Protein AF-A0A5N9CG46-F1 (afdb_monomer_lite)

Radius of gyration: 14.59 Å; chains: 1; bounding box: 35×22×45 Å

pLDDT: mean 89.82, std 8.67, range [54.78, 97.25]

Structure (mmCIF, N/CA/C/O backbone):
data_AF-A0A5N9CG46-F1
#
_entry.id   AF-A0A5N9CG46-F1
#
loop_
_atom_site.group_PDB
_atom_site.id
_atom_site.type_symbol
_atom_site.label_atom_id
_atom_site.label_alt_id
_atom_site.label_comp_id
_atom_site.label_asym_id
_atom_site.label_entity_id
_atom_site.label_seq_id
_atom_site.pdbx_PDB_ins_code
_atom_site.Cartn_x
_atom_site.Cartn_y
_atom_site.Cartn_z
_atom_site.occupancy
_atom_site.B_iso_or_equiv
_atom_site.auth_seq_id
_atom_site.auth_comp_id
_atom_site.auth_asym_id
_atom_site.auth_atom_id
_atom_site.pdbx_PDB_model_num
ATOM 1 N N . MET A 1 1 ? -23.775 -10.205 1.878 1.00 62.00 1 MET A N 1
ATOM 2 C CA . MET A 1 1 ? -22.322 -9.965 2.039 1.00 62.00 1 MET A CA 1
ATOM 3 C C . MET A 1 1 ? -22.156 -8.886 3.101 1.00 62.00 1 MET A C 1
ATOM 5 O O . MET A 1 1 ? -22.978 -7.983 3.108 1.00 62.00 1 MET A O 1
ATOM 9 N N . ASN A 1 2 ? -21.207 -9.013 4.034 1.00 84.62 2 ASN A N 1
ATOM 10 C CA . ASN A 1 2 ? -21.024 -8.035 5.119 1.00 84.62 2 ASN A CA 1
ATOM 11 C C . ASN A 1 2 ? -20.568 -6.681 4.530 1.00 84.62 2 ASN A C 1
ATOM 13 O O . ASN A 1 2 ? -19.579 -6.647 3.800 1.00 84.62 2 ASN A O 1
ATOM 17 N N . GLU A 1 3 ? -21.282 -5.594 4.832 1.00 82.00 3 GLU A N 1
ATOM 18 C CA . GLU A 1 3 ? -21.003 -4.236 4.332 1.00 82.00 3 GLU A CA 1
ATOM 19 C C . GLU A 1 3 ? -19.582 -3.761 4.699 1.00 82.00 3 GLU A C 1
ATOM 21 O O . GLU A 1 3 ? -18.927 -3.052 3.939 1.00 82.00 3 GLU A O 1
ATOM 26 N N . GLU A 1 4 ? -19.053 -4.213 5.836 1.00 80.56 4 GLU A N 1
ATOM 27 C CA . GLU A 1 4 ? -17.693 -3.894 6.288 1.00 80.56 4 GLU A CA 1
ATOM 28 C C . GLU A 1 4 ? -16.627 -4.545 5.413 1.00 80.56 4 GLU A C 1
ATOM 30 O O . GLU A 1 4 ? -15.659 -3.897 5.012 1.00 80.56 4 GLU A O 1
ATOM 35 N N . LEU A 1 5 ? -16.836 -5.823 5.088 1.00 85.06 5 LEU A N 1
ATOM 36 C CA . LEU A 1 5 ? -15.959 -6.569 4.195 1.00 85.06 5 LEU A CA 1
ATOM 37 C C . LEU A 1 5 ? -15.999 -5.963 2.787 1.00 85.06 5 LEU A C 1
ATOM 39 O O . LEU A 1 5 ? -14.971 -5.897 2.123 1.00 85.06 5 LEU A O 1
ATOM 43 N N . GLN A 1 6 ? -17.164 -5.472 2.350 1.00 88.19 6 GLN A N 1
ATOM 44 C CA . GLN A 1 6 ? -17.288 -4.745 1.086 1.00 88.19 6 GLN A CA 1
ATOM 45 C C . GLN A 1 6 ? -16.475 -3.451 1.078 1.00 88.19 6 GLN A C 1
ATOM 47 O O . GLN A 1 6 ? -15.76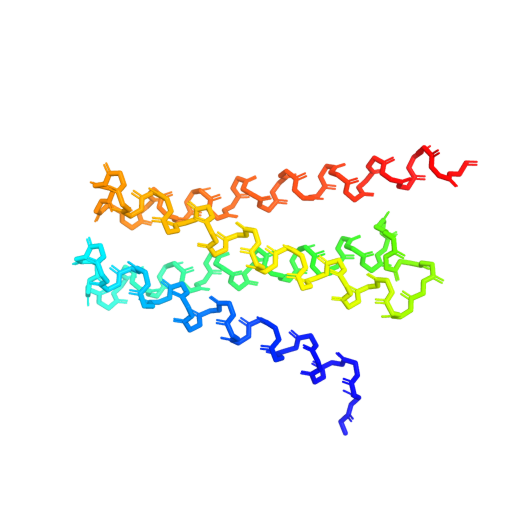2 -3.203 0.109 1.00 88.19 6 GLN A O 1
ATOM 52 N N . LYS A 1 7 ? -16.551 -2.635 2.135 1.00 88.44 7 LYS A N 1
ATOM 53 C CA . LYS A 1 7 ? -15.790 -1.376 2.218 1.00 88.44 7 LYS A CA 1
ATOM 54 C C . LYS A 1 7 ? -14.285 -1.622 2.296 1.00 88.44 7 LYS A C 1
ATOM 56 O O . LYS A 1 7 ? -13.528 -0.969 1.586 1.00 88.44 7 LYS A O 1
ATOM 61 N N . GLU A 1 8 ? -13.861 -2.617 3.071 1.00 90.50 8 GLU A N 1
ATOM 62 C CA . GLU A 1 8 ? -12.457 -3.029 3.128 1.00 90.50 8 GLU A CA 1
ATOM 63 C C . GLU A 1 8 ? -11.946 -3.477 1.753 1.00 90.50 8 GLU A C 1
ATOM 65 O O . GLU A 1 8 ? -10.906 -3.004 1.297 1.00 90.50 8 GLU A O 1
ATOM 70 N N . LEU A 1 9 ? -12.699 -4.339 1.063 1.00 91.94 9 LEU A N 1
ATOM 71 C CA . LEU A 1 9 ? -12.335 -4.815 -0.270 1.00 91.94 9 LEU A CA 1
ATOM 72 C C . LEU A 1 9 ? -12.355 -3.686 -1.309 1.00 91.94 9 LEU A C 1
ATOM 74 O O . LEU A 1 9 ? -11.549 -3.689 -2.234 1.00 91.94 9 LEU A O 1
ATOM 78 N N . THR A 1 10 ? -13.239 -2.700 -1.136 1.00 94.06 10 THR A N 1
ATOM 79 C CA . THR A 1 10 ? -13.285 -1.498 -1.978 1.00 94.06 10 THR A CA 1
ATOM 80 C C . THR A 1 10 ? -11.989 -0.702 -1.843 1.00 94.06 10 THR A C 1
ATOM 82 O O . THR A 1 10 ? -11.373 -0.382 -2.856 1.00 94.06 10 THR A O 1
ATOM 85 N N . TRP A 1 11 ? -11.520 -0.439 -0.618 1.00 94.12 11 TRP A N 1
ATOM 86 C CA . TRP A 1 11 ? -10.246 0.257 -0.405 1.00 94.12 11 TRP A CA 1
ATOM 87 C C . TRP A 1 11 ? -9.046 -0.548 -0.901 1.00 94.12 11 TRP A C 1
ATOM 89 O O . TRP A 1 11 ? -8.176 0.018 -1.563 1.00 94.12 11 TRP A O 1
ATOM 99 N N . ALA A 1 12 ? -9.030 -1.860 -0.650 1.00 94.56 12 ALA A N 1
ATOM 100 C CA . ALA A 1 12 ? -7.998 -2.759 -1.160 1.00 94.56 12 ALA A CA 1
ATOM 101 C C . ALA A 1 12 ? -7.928 -2.710 -2.692 1.00 94.56 12 ALA A C 1
ATOM 103 O O . ALA A 1 12 ? -6.853 -2.564 -3.267 1.00 94.56 12 ALA A O 1
ATOM 104 N N . GLY A 1 13 ? -9.088 -2.789 -3.351 1.00 95.25 13 GLY A N 1
ATOM 105 C CA . GLY A 1 13 ? -9.210 -2.750 -4.803 1.00 95.25 13 GLY A CA 1
ATOM 106 C C . GLY A 1 13 ? -8.778 -1.411 -5.394 1.00 95.25 13 GLY A C 1
ATOM 107 O O . GLY A 1 13 ? -8.001 -1.393 -6.344 1.00 95.25 13 GLY A O 1
ATOM 108 N N . ILE A 1 14 ? -9.218 -0.291 -4.810 1.00 95.00 14 ILE A N 1
ATOM 109 C CA . ILE A 1 14 ? -8.811 1.055 -5.246 1.00 95.00 14 ILE A CA 1
ATOM 110 C C . ILE A 1 14 ? -7.293 1.219 -5.128 1.00 95.00 14 ILE A C 1
ATOM 112 O O . ILE A 1 14 ? -6.651 1.666 -6.078 1.00 95.00 14 ILE A O 1
ATOM 116 N N . ALA A 1 15 ? -6.711 0.829 -3.991 1.00 95.94 15 ALA A N 1
ATOM 117 C CA . ALA A 1 15 ? -5.272 0.913 -3.776 1.00 95.94 15 ALA A CA 1
ATOM 118 C C . ALA A 1 15 ? -4.493 0.020 -4.748 1.00 95.94 15 ALA A C 1
ATOM 120 O O . ALA A 1 15 ? -3.488 0.460 -5.298 1.00 95.94 15 ALA A O 1
ATOM 121 N N . LEU A 1 16 ? -4.978 -1.198 -5.009 1.00 96.69 16 LEU A N 1
ATOM 122 C CA . LEU A 1 16 ? -4.355 -2.121 -5.954 1.00 96.69 16 LEU A CA 1
ATOM 123 C C . LEU A 1 16 ? -4.363 -1.569 -7.382 1.00 96.69 16 LEU A C 1
ATOM 125 O O . LEU A 1 16 ? -3.335 -1.588 -8.050 1.00 96.69 16 LEU A O 1
ATOM 129 N N . VAL A 1 17 ? -5.500 -1.045 -7.847 1.00 97.25 17 VAL A N 1
ATOM 130 C CA . VAL A 1 17 ? -5.608 -0.439 -9.183 1.00 97.25 17 VAL A CA 1
ATOM 131 C C . VAL A 1 17 ? -4.689 0.775 -9.302 1.00 97.25 17 VAL A C 1
ATOM 133 O O . VAL A 1 17 ? -3.969 0.900 -10.292 1.00 97.25 17 VAL A O 1
ATOM 136 N N . ALA A 1 18 ? -4.669 1.644 -8.287 1.00 96.56 18 ALA A N 1
ATOM 137 C CA . ALA A 1 18 ? -3.773 2.794 -8.263 1.00 96.56 18 ALA A CA 1
ATOM 138 C C . ALA A 1 18 ? -2.300 2.363 -8.275 1.00 96.56 18 ALA A C 1
ATOM 140 O O . ALA A 1 18 ? -1.501 2.930 -9.013 1.00 96.56 18 ALA A O 1
ATOM 141 N N . PHE A 1 19 ? -1.944 1.326 -7.516 1.00 94.56 19 PHE A N 1
ATOM 142 C CA . PHE A 1 19 ? -0.586 0.804 -7.497 1.00 94.56 19 PHE A CA 1
ATOM 143 C C . PHE A 1 19 ? -0.183 0.218 -8.855 1.00 94.56 19 PHE A C 1
ATOM 145 O O . PHE A 1 19 ? 0.879 0.552 -9.366 1.00 94.56 19 PHE A O 1
ATOM 152 N N . ILE A 1 20 ? -1.046 -0.573 -9.498 1.00 95.88 20 ILE A N 1
ATOM 153 C CA . ILE A 1 20 ? -0.781 -1.087 -10.850 1.00 95.88 20 ILE A CA 1
ATOM 154 C C . ILE A 1 20 ? -0.570 0.070 -11.836 1.00 95.88 20 ILE A C 1
ATOM 156 O O . ILE A 1 20 ? 0.365 0.028 -12.628 1.00 95.88 20 ILE A O 1
ATOM 160 N N . ALA A 1 21 ? -1.379 1.131 -11.762 1.00 96.50 21 ALA A N 1
ATOM 161 C CA . ALA A 1 21 ? -1.185 2.312 -12.602 1.00 96.50 21 ALA A CA 1
ATOM 162 C C . ALA A 1 21 ? 0.180 2.988 -12.361 1.00 96.50 21 ALA A C 1
ATOM 164 O O . ALA A 1 21 ? 0.833 3.394 -13.321 1.00 96.50 21 ALA A O 1
ATOM 165 N N . VAL A 1 22 ? 0.635 3.062 -11.105 1.00 95.69 22 VAL A N 1
ATOM 166 C CA . VAL A 1 22 ? 1.968 3.576 -10.744 1.00 95.69 22 VAL A CA 1
ATOM 167 C C . VAL A 1 22 ? 3.086 2.700 -11.318 1.00 95.69 22 VAL A C 1
ATOM 169 O O . VAL A 1 22 ? 4.043 3.239 -11.862 1.00 95.69 22 VAL A O 1
ATOM 172 N N . LEU A 1 23 ? 2.963 1.370 -11.249 1.00 94.81 23 LEU A N 1
ATOM 173 C CA . LEU A 1 23 ? 3.954 0.444 -11.816 1.00 94.81 23 LEU A CA 1
ATOM 174 C C . LEU A 1 23 ? 4.072 0.607 -13.333 1.00 94.81 23 LEU A C 1
ATOM 176 O O . LEU A 1 23 ? 5.174 0.747 -13.855 1.00 94.81 23 LEU A O 1
ATOM 180 N N . LEU A 1 24 ? 2.932 0.656 -14.026 1.00 95.31 24 LEU A N 1
ATOM 181 C CA . LEU A 1 24 ? 2.896 0.856 -15.474 1.00 95.31 24 LEU A CA 1
ATOM 182 C C . LEU A 1 24 ? 3.493 2.213 -15.866 1.00 95.31 24 LEU A C 1
ATOM 184 O O . LEU A 1 24 ? 4.210 2.305 -16.860 1.00 95.31 24 LEU A O 1
ATOM 188 N N . PHE A 1 25 ? 3.228 3.2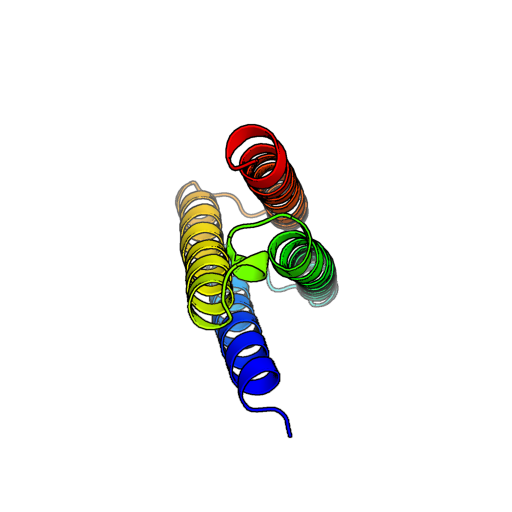59 -15.078 1.00 94.62 25 PHE A N 1
ATOM 189 C CA . PHE A 1 25 ? 3.848 4.571 -15.262 1.00 94.62 25 PHE A CA 1
ATOM 190 C C . PHE A 1 25 ? 5.372 4.527 -15.067 1.00 94.62 25 PHE A C 1
ATOM 192 O O . PHE A 1 25 ? 6.095 5.176 -15.815 1.00 94.62 25 PHE A O 1
ATOM 199 N N . ALA A 1 26 ? 5.857 3.729 -14.114 1.00 93.62 26 ALA A N 1
ATOM 200 C CA . ALA A 1 26 ? 7.278 3.497 -13.860 1.00 93.62 26 ALA A CA 1
ATOM 201 C C . ALA A 1 26 ? 7.957 2.557 -14.884 1.00 93.62 26 ALA A C 1
ATOM 203 O O . ALA A 1 26 ? 9.112 2.192 -14.700 1.00 93.62 26 ALA A O 1
ATOM 204 N N . GLY A 1 27 ? 7.255 2.132 -15.942 1.00 93.38 27 GLY A N 1
ATOM 205 C CA . GLY A 1 27 ? 7.799 1.257 -16.988 1.00 93.38 27 GLY A CA 1
ATOM 206 C C . GLY A 1 27 ? 7.742 -0.245 -16.680 1.00 93.38 27 GLY A C 1
ATOM 207 O O . GLY A 1 27 ? 8.088 -1.055 -17.540 1.00 93.38 27 GLY A O 1
ATOM 208 N N . ILE A 1 28 ? 7.238 -0.637 -15.507 1.00 93.81 28 ILE A N 1
ATOM 209 C CA . ILE A 1 28 ? 7.113 -2.038 -15.084 1.00 93.81 28 ILE A CA 1
ATOM 210 C C . ILE A 1 28 ? 5.881 -2.640 -15.758 1.00 93.81 28 ILE A C 1
ATOM 212 O O . ILE A 1 28 ? 4.741 -2.358 -15.381 1.00 93.81 28 ILE A O 1
ATOM 216 N N . SER A 1 29 ? 6.110 -3.464 -16.779 1.00 92.38 29 SER A N 1
ATOM 217 C CA . SER A 1 29 ? 5.042 -4.016 -17.626 1.00 92.38 29 SER A CA 1
ATOM 218 C C . SER A 1 29 ? 5.122 -5.527 -17.830 1.00 92.38 29 SER A C 1
ATOM 220 O O . SER A 1 29 ? 4.184 -6.122 -18.369 1.00 92.38 29 SER A O 1
ATOM 222 N N . GLU A 1 30 ? 6.197 -6.174 -17.373 1.00 95.25 30 GLU A N 1
ATOM 223 C CA . GLU A 1 30 ? 6.324 -7.619 -17.496 1.00 95.25 30 GLU A CA 1
ATOM 224 C C . GLU A 1 30 ? 5.346 -8.338 -16.560 1.00 95.25 30 GLU A C 1
ATOM 226 O O . GLU A 1 30 ? 5.165 -7.987 -15.391 1.00 95.25 30 GLU A O 1
ATOM 231 N N . ILE A 1 31 ? 4.699 -9.386 -17.078 1.00 93.38 31 ILE A N 1
ATOM 232 C CA . ILE A 1 31 ? 3.619 -10.078 -16.363 1.00 93.38 31 ILE A CA 1
ATOM 233 C C . ILE A 1 31 ? 4.110 -10.640 -15.024 1.00 93.38 31 ILE A C 1
ATOM 235 O O . ILE A 1 31 ? 3.402 -10.527 -14.023 1.00 93.38 31 ILE A O 1
ATOM 239 N N . TYR A 1 32 ? 5.307 -11.235 -14.979 1.00 95.06 32 TYR A N 1
ATOM 240 C CA . TYR A 1 32 ? 5.820 -11.819 -13.737 1.00 95.06 32 TYR A CA 1
ATOM 241 C C . TYR A 1 32 ? 6.127 -10.747 -12.679 1.00 95.06 32 TYR A C 1
ATOM 243 O O . TYR A 1 32 ? 5.907 -10.990 -11.494 1.00 95.06 32 TYR A O 1
ATOM 251 N N . GLU A 1 33 ? 6.564 -9.554 -13.090 1.00 94.31 33 GLU A N 1
ATOM 252 C CA . GLU A 1 33 ? 6.872 -8.428 -12.201 1.00 94.31 33 GLU A CA 1
ATOM 253 C C . GLU A 1 33 ? 5.599 -7.893 -11.553 1.00 94.31 33 GLU A C 1
ATOM 255 O O . GLU A 1 33 ? 5.509 -7.778 -10.329 1.00 94.31 33 GLU A O 1
ATOM 260 N N . ILE A 1 34 ? 4.570 -7.669 -12.374 1.00 93.81 34 ILE A N 1
ATOM 261 C CA . ILE A 1 34 ? 3.249 -7.245 -11.912 1.00 93.81 34 ILE A CA 1
ATOM 262 C C . ILE A 1 34 ? 2.673 -8.282 -10.939 1.00 93.81 34 ILE A C 1
ATOM 264 O O . ILE A 1 34 ? 2.183 -7.918 -9.871 1.00 93.81 34 ILE A O 1
ATOM 268 N N . VAL A 1 35 ? 2.764 -9.579 -11.259 1.00 95.25 35 VAL A N 1
ATOM 269 C CA . VAL A 1 35 ? 2.267 -10.655 -10.384 1.00 95.25 35 VAL A CA 1
ATOM 270 C C . VAL A 1 35 ? 2.970 -10.646 -9.027 1.00 95.25 35 VAL A C 1
ATOM 272 O O . VAL A 1 35 ? 2.291 -10.731 -8.002 1.00 95.25 35 VAL A O 1
ATOM 275 N N . ILE A 1 36 ? 4.299 -10.510 -8.993 1.00 93.88 36 ILE A N 1
ATOM 276 C CA . ILE A 1 36 ? 5.056 -10.457 -7.734 1.00 93.88 36 ILE A CA 1
ATOM 277 C C . ILE A 1 36 ? 4.577 -9.286 -6.876 1.00 93.88 36 ILE A C 1
ATOM 279 O O . ILE A 1 36 ? 4.279 -9.470 -5.695 1.00 93.88 36 ILE A O 1
ATOM 283 N N . VAL A 1 37 ? 4.425 -8.102 -7.470 1.00 93.25 37 VAL A N 1
ATOM 284 C CA . VAL A 1 37 ? 3.994 -6.912 -6.733 1.00 93.25 37 VAL A CA 1
ATOM 285 C C . VAL A 1 37 ? 2.549 -7.039 -6.232 1.00 93.25 37 VAL A C 1
ATOM 287 O O . VAL A 1 37 ? 2.268 -6.679 -5.086 1.00 93.25 37 VAL A O 1
ATOM 290 N N . ILE A 1 38 ? 1.638 -7.617 -7.024 1.00 94.06 38 ILE A N 1
ATOM 291 C CA . ILE A 1 38 ? 0.256 -7.900 -6.599 1.00 94.06 38 ILE A CA 1
ATOM 292 C C . ILE A 1 38 ? 0.239 -8.855 -5.401 1.00 94.06 38 ILE A C 1
ATOM 294 O O . ILE A 1 38 ? -0.514 -8.636 -4.446 1.00 94.06 38 ILE A O 1
ATOM 298 N N . VAL A 1 39 ? 1.061 -9.909 -5.424 1.00 95.19 39 VAL A N 1
ATOM 299 C CA . VAL A 1 39 ? 1.167 -10.861 -4.309 1.00 95.19 39 VAL A CA 1
ATOM 300 C C . VAL A 1 39 ? 1.708 -10.161 -3.064 1.00 95.19 39 VAL A C 1
ATOM 302 O O . VAL A 1 39 ? 1.108 -10.288 -1.994 1.00 95.19 39 VAL A O 1
ATOM 305 N N . SER A 1 40 ? 2.774 -9.366 -3.193 1.00 94.25 40 SER A N 1
ATOM 306 C CA . SER A 1 40 ? 3.326 -8.575 -2.088 1.00 94.25 40 SER A CA 1
ATOM 307 C C . SER A 1 40 ? 2.292 -7.618 -1.494 1.00 94.25 40 SER A C 1
ATOM 309 O O . SER A 1 40 ? 2.118 -7.590 -0.276 1.00 94.25 40 SER A O 1
ATOM 311 N N . PHE A 1 41 ? 1.550 -6.888 -2.331 1.00 95.81 41 PHE A N 1
ATOM 312 C CA . PHE A 1 41 ? 0.463 -6.018 -1.885 1.00 95.81 41 PHE A CA 1
ATOM 313 C C . PHE A 1 41 ? -0.629 -6.800 -1.149 1.00 95.81 41 PHE A C 1
ATOM 315 O O . PHE A 1 41 ? -1.047 -6.400 -0.065 1.00 95.81 41 PHE A O 1
ATOM 322 N N . SER A 1 42 ? -1.071 -7.928 -1.708 1.00 95.31 42 SER A N 1
ATOM 323 C CA . SER A 1 42 ? -2.163 -8.730 -1.144 1.00 95.31 42 SER A CA 1
ATOM 324 C C . SER A 1 42 ? -1.800 -9.276 0.237 1.00 95.31 42 SER A C 1
ATOM 326 O O . SER A 1 42 ? -2.591 -9.173 1.175 1.00 95.31 42 SER A O 1
ATOM 328 N N . VAL A 1 43 ? -0.581 -9.802 0.390 1.00 95.88 43 VAL A N 1
ATOM 329 C CA . VAL A 1 43 ? -0.066 -10.263 1.686 1.00 95.88 43 VAL A CA 1
ATOM 330 C C . VAL A 1 43 ? 0.028 -9.097 2.669 1.00 95.88 43 VAL A C 1
ATOM 332 O O . VAL A 1 43 ? -0.471 -9.207 3.790 1.00 95.88 43 VAL A O 1
ATOM 335 N N . SER A 1 44 ? 0.599 -7.963 2.248 1.00 94.19 44 SER A N 1
ATOM 336 C CA . SER A 1 44 ? 0.695 -6.765 3.087 1.00 94.19 44 SER A CA 1
ATOM 337 C C . SER A 1 44 ? -0.675 -6.274 3.553 1.00 94.19 44 SER A C 1
ATOM 339 O O . SER A 1 44 ? -0.845 -5.963 4.731 1.00 94.19 44 SER A O 1
ATOM 341 N N . TRP A 1 45 ? -1.673 -6.261 2.667 1.00 95.00 45 TRP A N 1
ATOM 342 C CA . TRP A 1 45 ? -3.036 -5.855 2.995 1.00 95.00 45 TRP A CA 1
ATOM 343 C C . TRP A 1 45 ? -3.664 -6.760 4.055 1.00 95.00 45 TRP A C 1
ATOM 345 O O . TRP A 1 45 ? -4.207 -6.269 5.042 1.00 95.00 45 TRP A O 1
ATOM 355 N N . LEU A 1 46 ? -3.563 -8.083 3.886 1.00 94.12 46 LEU A N 1
ATOM 356 C CA . LEU A 1 46 ? -4.114 -9.048 4.842 1.00 94.12 46 LEU A CA 1
ATOM 357 C C . LEU A 1 46 ? -3.490 -8.886 6.231 1.00 94.12 46 LEU A C 1
ATOM 359 O O . LEU A 1 46 ? -4.201 -8.877 7.238 1.00 94.12 46 LEU A O 1
ATOM 363 N N . VAL A 1 47 ? -2.169 -8.717 6.280 1.00 93.25 47 VAL A N 1
ATOM 364 C CA . VAL A 1 47 ? -1.419 -8.547 7.527 1.00 93.25 47 VAL A CA 1
ATOM 365 C C . VAL A 1 47 ? -1.794 -7.237 8.226 1.00 93.25 47 VAL A C 1
ATOM 367 O O . VAL A 1 47 ? -2.069 -7.241 9.428 1.00 93.25 47 VAL A O 1
ATOM 370 N N . VAL A 1 48 ? -1.879 -6.127 7.487 1.00 92.12 48 VAL A N 1
ATOM 371 C CA . VAL A 1 48 ? -2.307 -4.835 8.044 1.00 92.12 48 VAL A CA 1
ATOM 372 C C . VAL A 1 48 ? -3.760 -4.882 8.499 1.00 92.12 48 VAL A C 1
ATOM 374 O O . VAL A 1 48 ? -4.050 -4.454 9.612 1.00 92.12 48 VAL A O 1
ATOM 377 N N . SER A 1 49 ? -4.663 -5.455 7.702 1.00 90.50 49 SER A N 1
ATOM 378 C CA . SER A 1 49 ? -6.076 -5.607 8.063 1.00 90.50 49 SER A CA 1
ATOM 379 C C . SER A 1 49 ? -6.249 -6.373 9.369 1.00 90.50 49 SER A C 1
ATOM 381 O O . SER A 1 49 ? -6.930 -5.904 10.285 1.00 90.50 49 SER A O 1
ATOM 383 N N . TYR A 1 50 ? -5.570 -7.513 9.503 1.00 89.25 50 TYR A N 1
ATOM 384 C CA . TYR A 1 50 ? -5.566 -8.278 10.744 1.00 89.25 50 TYR A CA 1
ATOM 385 C C . TYR A 1 50 ? -5.014 -7.458 11.919 1.00 89.25 50 TYR A C 1
ATOM 387 O O . TYR A 1 50 ? -5.602 -7.430 13.002 1.00 89.25 50 TYR A O 1
ATOM 395 N N . SER A 1 51 ? -3.905 -6.751 11.699 1.00 87.25 51 SER A N 1
ATOM 396 C CA . SER A 1 51 ? -3.261 -5.955 12.739 1.00 87.25 51 SER A CA 1
ATOM 397 C C . SER A 1 51 ? -4.127 -4.799 13.230 1.00 87.25 51 SER A C 1
ATOM 399 O O . SER A 1 51 ? -4.288 -4.611 14.434 1.00 87.25 51 SER A O 1
ATOM 401 N N . VAL A 1 52 ? -4.743 -4.049 12.319 1.00 86.75 52 VAL A N 1
ATOM 402 C CA . VAL A 1 52 ? -5.622 -2.929 12.667 1.00 86.75 52 VAL A CA 1
ATOM 403 C C . VAL A 1 52 ? -6.853 -3.426 13.428 1.00 86.75 52 VAL A C 1
ATOM 405 O O . VAL A 1 52 ? -7.223 -2.821 14.431 1.00 86.75 52 VAL A O 1
ATOM 408 N N . LYS A 1 53 ? -7.440 -4.559 13.019 1.00 85.44 53 LYS A N 1
ATOM 409 C CA . LYS A 1 53 ? -8.594 -5.169 13.704 1.00 85.44 53 LYS A CA 1
ATOM 410 C C . LYS A 1 53 ? -8.288 -5.599 15.140 1.00 85.44 53 LYS A C 1
ATOM 412 O O . LYS A 1 53 ? -9.166 -5.512 15.991 1.00 85.44 53 LYS A O 1
ATOM 417 N N . ASN A 1 54 ? -7.076 -6.083 15.413 1.00 83.19 54 ASN A N 1
ATOM 418 C CA . ASN A 1 54 ? -6.746 -6.714 16.698 1.00 83.19 54 ASN A CA 1
ATOM 419 C C . ASN A 1 54 ? -5.854 -5.866 17.626 1.00 83.19 54 ASN A C 1
ATOM 421 O O . ASN A 1 54 ? -5.758 -6.131 18.833 1.00 83.19 54 ASN A O 1
ATOM 425 N N . PHE A 1 55 ? -5.150 -4.884 17.068 1.00 79.44 55 PHE A N 1
ATOM 426 C CA . PHE A 1 55 ? -4.186 -4.056 17.792 1.00 79.44 55 PHE A CA 1
ATOM 427 C C . PHE A 1 55 ? -4.326 -2.551 17.509 1.00 79.44 55 PHE A C 1
ATOM 429 O O . PHE A 1 55 ? -3.940 -1.755 18.355 1.00 79.44 55 PHE A O 1
ATOM 436 N N . GLY A 1 56 ? -4.863 -2.143 16.358 1.00 72.00 56 GLY A N 1
ATOM 437 C CA . GLY A 1 56 ? -5.030 -0.728 16.012 1.00 72.00 56 GLY A CA 1
ATOM 438 C C . GLY A 1 56 ? -6.276 -0.076 16.615 1.00 72.00 56 GLY A C 1
ATOM 439 O O . GLY A 1 56 ? -7.009 -0.673 17.400 1.00 72.00 56 GLY A O 1
ATOM 440 N N . THR A 1 57 ? -6.563 1.154 16.181 1.00 67.56 57 THR A N 1
ATOM 441 C CA . THR A 1 57 ? -7.798 1.859 16.575 1.00 67.56 57 THR A CA 1
ATOM 442 C C . THR A 1 57 ? -9.058 1.157 16.071 1.00 67.56 57 THR A C 1
ATOM 444 O O . THR A 1 57 ? -10.120 1.281 16.674 1.00 67.56 57 THR A O 1
ATOM 447 N N . GLY A 1 58 ? -8.929 0.325 15.034 1.00 60.81 58 GLY A N 1
ATOM 448 C CA . GLY A 1 58 ? -10.005 -0.530 14.544 1.00 60.81 58 GLY A CA 1
ATOM 449 C C . GLY A 1 58 ? -10.535 -1.578 15.529 1.00 60.81 58 GLY A C 1
ATOM 450 O O . GLY A 1 58 ? -11.620 -2.105 15.295 1.00 60.81 58 GLY A O 1
ATOM 451 N N . SER A 1 59 ? -9.839 -1.860 16.638 1.00 62.16 59 SER A N 1
ATOM 452 C CA . SER A 1 59 ? -10.403 -2.688 17.715 1.00 62.16 59 SER A CA 1
ATOM 453 C C . SER A 1 59 ? -11.416 -1.935 18.587 1.00 62.16 59 SER A C 1
ATOM 455 O O . SER A 1 59 ? -12.144 -2.566 19.349 1.00 62.16 59 SER A O 1
ATOM 457 N N . LEU A 1 60 ? -11.440 -0.598 18.518 1.00 68.38 60 LEU A N 1
ATOM 458 C CA . LEU A 1 60 ? -12.313 0.259 19.328 1.00 68.38 60 LEU A CA 1
ATOM 459 C C . LEU A 1 60 ? -13.670 0.473 18.658 1.00 68.38 60 LEU A C 1
ATOM 461 O O . LEU A 1 60 ? -14.705 0.431 19.322 1.00 68.38 60 LEU A O 1
ATOM 465 N N . SER A 1 61 ? -13.680 0.682 17.339 1.00 77.75 61 SER A N 1
ATOM 466 C CA . SER A 1 61 ? -14.910 0.822 16.568 1.00 77.75 61 SER A CA 1
ATOM 467 C C . SER A 1 61 ? -14.726 0.438 15.098 1.00 77.75 61 SER A C 1
ATOM 469 O O . SER A 1 61 ? -13.635 0.482 14.526 1.00 77.75 61 SER A O 1
ATOM 471 N N . LYS A 1 62 ? -15.845 0.093 14.456 1.00 78.56 62 LYS A N 1
ATOM 472 C CA . LYS A 1 62 ? -15.900 -0.247 13.027 1.00 78.56 62 LYS A CA 1
ATOM 473 C C . LYS A 1 62 ? -15.593 0.950 12.128 1.00 78.56 62 LYS A C 1
ATOM 475 O O . LYS A 1 62 ? -15.043 0.776 11.045 1.00 78.56 62 LYS A O 1
ATOM 480 N N . GLU A 1 63 ? -15.960 2.152 12.561 1.00 84.69 63 GLU A N 1
ATOM 481 C CA . GLU A 1 63 ? -15.693 3.380 11.815 1.00 84.69 63 GLU A CA 1
ATOM 482 C C . GLU A 1 63 ? -14.195 3.704 11.822 1.00 84.69 63 GLU A C 1
ATOM 484 O O . GLU A 1 63 ? -13.626 4.024 10.778 1.00 84.69 63 GLU A O 1
ATOM 489 N N . ASP A 1 64 ? -13.540 3.529 12.971 1.00 84.19 64 ASP A N 1
ATOM 490 C CA . ASP A 1 64 ? -12.102 3.762 13.113 1.00 84.19 64 ASP A CA 1
ATOM 491 C C . ASP A 1 64 ? -11.283 2.736 12.327 1.00 84.19 64 ASP A C 1
ATOM 493 O O . ASP A 1 64 ? -10.304 3.101 11.678 1.00 84.19 64 ASP A O 1
ATOM 497 N N . LEU A 1 65 ? -11.736 1.476 12.274 1.00 84.56 65 LEU A N 1
ATOM 498 C CA . LEU A 1 65 ? -11.145 0.446 11.413 1.00 84.56 65 LEU A CA 1
ATOM 499 C C . LEU A 1 65 ? -11.132 0.886 9.943 1.00 84.56 65 LEU A C 1
ATOM 501 O O . LEU A 1 65 ? -10.104 0.795 9.274 1.00 84.56 65 LEU A O 1
ATOM 505 N N . GLN A 1 66 ? -12.268 1.369 9.437 1.00 88.19 66 GLN A N 1
ATOM 506 C CA . GLN A 1 66 ? -12.384 1.793 8.041 1.00 88.19 66 GLN A CA 1
ATOM 507 C C . GLN A 1 66 ? -11.514 3.018 7.750 1.00 88.19 66 GLN A C 1
ATOM 509 O O . GLN A 1 66 ? -10.819 3.040 6.737 1.00 88.19 66 GLN A O 1
ATOM 514 N N . LYS A 1 67 ? -11.494 4.005 8.654 1.00 89.50 67 LYS A N 1
ATOM 515 C CA . LYS A 1 67 ? -10.631 5.189 8.529 1.00 89.50 67 LYS A CA 1
ATOM 516 C C . LYS A 1 67 ? -9.150 4.819 8.539 1.00 89.50 67 LYS A C 1
ATOM 518 O O . LYS A 1 67 ? -8.382 5.365 7.751 1.00 89.50 67 LYS A O 1
ATOM 523 N N . GLU A 1 68 ? -8.740 3.889 9.398 1.00 90.31 68 GLU A N 1
ATOM 524 C CA . GLU A 1 68 ? -7.342 3.470 9.499 1.00 90.31 68 GLU A CA 1
ATOM 525 C C . GLU A 1 68 ? -6.890 2.693 8.251 1.00 90.31 68 GLU A C 1
ATOM 527 O O . GLU A 1 68 ? -5.801 2.952 7.736 1.00 90.31 68 GLU A O 1
ATOM 532 N N . LEU A 1 69 ? -7.737 1.812 7.706 1.00 91.19 69 LEU A N 1
ATOM 533 C CA . LEU A 1 69 ? -7.458 1.103 6.450 1.00 91.19 69 LEU A CA 1
ATOM 534 C C . LEU A 1 69 ? -7.462 2.032 5.233 1.00 91.19 69 LEU A C 1
ATOM 536 O O . LEU A 1 69 ? -6.618 1.895 4.348 1.00 91.19 69 LEU A O 1
ATOM 540 N N . GLN A 1 70 ? -8.365 3.011 5.205 1.00 93.62 70 GLN A N 1
ATOM 541 C CA . GLN A 1 70 ? -8.365 4.061 4.193 1.00 93.62 70 GLN A CA 1
ATOM 542 C C . GLN A 1 70 ? -7.078 4.897 4.262 1.00 93.62 70 GLN A C 1
ATOM 544 O O . GLN A 1 70 ? -6.457 5.156 3.233 1.00 93.62 70 GLN A O 1
ATOM 549 N N . ALA A 1 71 ? -6.652 5.304 5.462 1.00 93.44 71 ALA A N 1
ATOM 550 C CA . ALA A 1 71 ? -5.416 6.058 5.649 1.00 93.44 71 ALA A CA 1
ATOM 551 C C . ALA A 1 71 ? -4.193 5.251 5.195 1.00 93.44 71 ALA A C 1
ATOM 553 O O . ALA A 1 71 ? -3.342 5.782 4.484 1.00 93.44 71 ALA A O 1
ATOM 554 N N . PHE A 1 72 ? -4.140 3.963 5.546 1.00 92.88 72 PHE A N 1
ATOM 555 C CA . PHE A 1 72 ? -3.111 3.047 5.061 1.00 92.88 72 PHE A CA 1
ATOM 556 C C . PHE A 1 72 ? -3.067 3.012 3.529 1.00 92.88 72 PHE A C 1
ATOM 558 O O . PHE A 1 72 ? -2.010 3.241 2.947 1.00 92.88 72 PHE A O 1
ATOM 565 N N . ALA A 1 73 ? -4.216 2.790 2.881 1.00 94.19 73 ALA A N 1
ATOM 566 C CA . ALA A 1 73 ? -4.336 2.732 1.427 1.00 94.19 73 ALA A CA 1
ATOM 567 C C . ALA A 1 73 ? -3.830 4.015 0.748 1.00 94.19 73 ALA A C 1
ATOM 569 O O . ALA A 1 73 ? -3.003 3.953 -0.161 1.00 94.19 73 ALA A O 1
ATOM 570 N N . ILE A 1 74 ? -4.298 5.178 1.209 1.00 95.12 74 ILE A N 1
ATOM 571 C CA . ILE A 1 74 ? -3.943 6.478 0.626 1.00 95.12 74 ILE A CA 1
ATOM 572 C C . ILE A 1 74 ? -2.446 6.754 0.787 1.00 95.12 74 ILE A C 1
ATOM 574 O O . ILE A 1 74 ? -1.781 7.113 -0.183 1.00 95.12 74 ILE A O 1
ATOM 578 N N . ILE A 1 75 ? -1.900 6.571 1.992 1.00 95.69 75 ILE A N 1
ATOM 579 C CA . ILE A 1 75 ? -0.491 6.885 2.260 1.00 95.69 75 ILE A CA 1
ATOM 580 C C . ILE A 1 75 ? 0.427 5.912 1.517 1.00 95.69 75 ILE A C 1
ATOM 582 O O . ILE A 1 75 ? 1.435 6.351 0.966 1.00 95.69 75 ILE A O 1
ATOM 586 N N . LEU A 1 76 ? 0.065 4.627 1.437 1.00 94.62 76 LEU A N 1
ATOM 587 C CA . LEU A 1 76 ? 0.813 3.643 0.657 1.00 94.62 76 LEU A CA 1
ATOM 588 C C . LEU A 1 76 ? 0.889 4.054 -0.820 1.00 94.62 76 LEU A C 1
ATOM 590 O O . LEU A 1 76 ? 1.981 4.113 -1.378 1.00 94.62 76 LEU A O 1
ATOM 594 N N . VAL A 1 77 ? -0.243 4.392 -1.446 1.00 95.50 77 VAL A N 1
ATOM 595 C CA . VAL A 1 77 ? -0.269 4.810 -2.859 1.00 95.50 77 VAL A CA 1
ATOM 596 C C . VAL A 1 77 ? 0.555 6.078 -3.082 1.00 95.50 77 VAL A C 1
ATOM 598 O O . VAL A 1 77 ? 1.306 6.150 -4.054 1.00 95.50 77 VAL A O 1
ATOM 601 N N . ILE A 1 78 ? 0.463 7.062 -2.181 1.00 96.75 78 ILE A N 1
ATOM 602 C CA . ILE A 1 78 ? 1.270 8.290 -2.259 1.00 96.75 78 ILE A CA 1
ATOM 603 C C . ILE A 1 78 ? 2.760 7.958 -2.170 1.00 96.75 78 ILE A C 1
ATOM 605 O O . ILE A 1 78 ? 3.543 8.428 -2.992 1.00 96.75 78 ILE A O 1
ATOM 609 N N . PHE A 1 79 ? 3.155 7.130 -1.204 1.00 95.56 79 PHE A N 1
ATOM 610 C CA 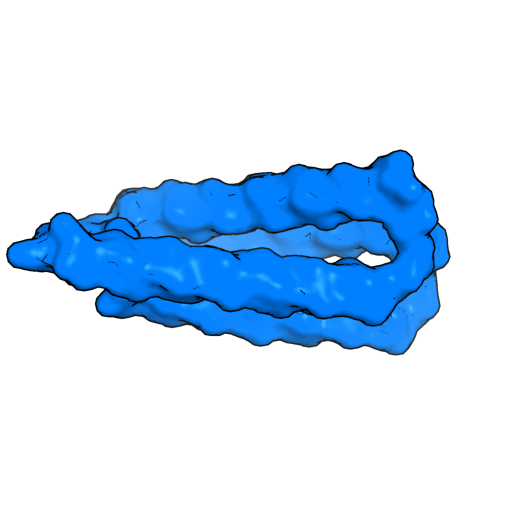. PHE A 1 79 ? 4.545 6.730 -1.014 1.00 95.56 79 PHE A CA 1
ATOM 611 C C . PHE A 1 79 ? 5.111 6.030 -2.257 1.00 95.56 79 PHE A C 1
ATOM 613 O O . PHE A 1 79 ? 6.177 6.404 -2.740 1.00 95.56 79 PHE A O 1
ATOM 620 N N . LEU A 1 80 ? 4.369 5.079 -2.828 1.00 95.38 80 LEU A N 1
ATOM 621 C CA . LEU A 1 80 ? 4.778 4.370 -4.043 1.00 95.38 80 LEU A CA 1
ATOM 622 C C . LEU A 1 80 ? 4.831 5.312 -5.255 1.00 95.38 80 LEU A C 1
ATOM 624 O O . LEU A 1 80 ? 5.764 5.242 -6.048 1.00 95.38 80 LEU A O 1
ATOM 628 N N . SER A 1 81 ? 3.888 6.250 -5.368 1.00 95.81 81 SER A N 1
ATOM 629 C CA . SER A 1 81 ? 3.911 7.270 -6.426 1.00 95.81 81 SER A CA 1
ATOM 630 C C . SER A 1 81 ? 5.159 8.151 -6.340 1.00 95.81 81 SER A C 1
ATOM 632 O O . SER A 1 81 ? 5.747 8.480 -7.365 1.00 95.81 81 SER A O 1
ATOM 634 N N . ILE A 1 82 ? 5.601 8.507 -5.129 1.00 97.12 82 ILE A N 1
ATOM 635 C CA . ILE A 1 82 ? 6.843 9.267 -4.928 1.00 97.12 82 ILE A CA 1
ATOM 636 C C . ILE A 1 82 ? 8.056 8.464 -5.407 1.00 97.12 82 ILE A C 1
ATOM 638 O O . ILE A 1 82 ? 8.928 9.039 -6.053 1.00 97.12 82 ILE A O 1
ATOM 642 N N . LEU A 1 83 ? 8.110 7.153 -5.142 1.00 95.94 83 LEU A N 1
ATOM 643 C CA . LEU A 1 83 ? 9.191 6.297 -5.650 1.00 95.94 83 LEU A CA 1
ATOM 644 C C . LEU A 1 83 ? 9.225 6.285 -7.183 1.00 95.94 83 LEU A C 1
ATOM 646 O O . LEU A 1 83 ? 10.287 6.480 -7.767 1.00 95.94 83 LEU A O 1
ATOM 650 N N . ALA A 1 84 ? 8.068 6.139 -7.831 1.00 95.56 84 ALA A N 1
ATOM 651 C CA . ALA A 1 84 ? 7.979 6.200 -9.289 1.00 95.56 84 ALA A CA 1
ATOM 652 C C . ALA A 1 84 ? 8.437 7.563 -9.839 1.00 95.56 84 ALA A C 1
ATOM 654 O O . ALA A 1 84 ? 9.234 7.622 -10.769 1.00 95.56 84 ALA A O 1
ATOM 655 N N . LEU A 1 85 ? 8.002 8.671 -9.228 1.00 96.00 85 LEU A N 1
ATOM 656 C CA . LEU A 1 85 ? 8.427 10.024 -9.617 1.00 96.00 85 LEU A CA 1
ATOM 657 C C . LEU A 1 85 ? 9.922 10.282 -9.382 1.00 96.00 85 LEU A C 1
ATOM 659 O O . LEU A 1 85 ? 10.511 11.117 -10.063 1.00 96.00 85 LEU A O 1
ATOM 663 N N . ALA A 1 86 ? 10.537 9.572 -8.436 1.00 96.25 86 ALA A N 1
ATOM 664 C CA . ALA A 1 86 ? 11.976 9.607 -8.201 1.00 96.25 86 ALA A CA 1
ATOM 665 C C . ALA A 1 86 ? 12.781 8.787 -9.230 1.00 96.25 86 ALA A C 1
ATOM 667 O O . ALA A 1 86 ? 14.008 8.764 -9.145 1.00 96.25 86 ALA A O 1
ATOM 668 N N . GLY A 1 87 ? 12.116 8.133 -10.190 1.00 93.69 87 GLY A N 1
ATOM 669 C CA . GLY A 1 87 ? 12.753 7.325 -11.232 1.00 93.69 87 GLY A CA 1
ATOM 670 C C . GLY A 1 87 ? 13.054 5.888 -10.807 1.00 93.69 87 GLY A C 1
ATOM 671 O O . GLY A 1 87 ? 13.967 5.273 -11.348 1.00 93.69 87 GLY A O 1
ATOM 672 N N . VAL A 1 88 ? 12.341 5.348 -9.812 1.00 95.62 88 VAL A N 1
ATOM 673 C CA . VAL A 1 88 ? 12.427 3.916 -9.494 1.00 95.62 88 VAL A CA 1
ATOM 674 C C . VAL A 1 88 ? 11.676 3.128 -10.563 1.00 95.62 88 VAL A C 1
ATOM 676 O O . VAL A 1 88 ? 10.464 3.268 -10.686 1.00 95.62 88 VAL A O 1
ATOM 679 N N . GLU A 1 89 ? 12.396 2.268 -11.280 1.00 93.06 89 GLU A N 1
ATOM 680 C CA . GLU A 1 89 ? 11.866 1.437 -12.376 1.00 93.06 89 GLU A CA 1
ATOM 681 C C . GLU A 1 89 ? 11.946 -0.074 -12.061 1.00 93.06 89 GLU A C 1
ATOM 683 O O . GLU A 1 89 ? 11.556 -0.911 -12.866 1.00 93.06 89 GLU A O 1
ATOM 688 N N . ASP A 1 90 ? 12.439 -0.448 -10.874 1.00 93.44 90 ASP A N 1
ATOM 689 C CA . ASP A 1 90 ? 12.621 -1.843 -10.455 1.00 93.44 90 ASP A CA 1
ATOM 690 C C . ASP A 1 90 ? 11.445 -2.355 -9.603 1.00 93.44 90 ASP A C 1
ATOM 692 O O . ASP A 1 90 ? 11.153 -1.832 -8.521 1.00 93.44 90 ASP A O 1
ATOM 696 N N . TYR A 1 91 ? 10.792 -3.431 -10.055 1.00 93.62 91 TYR A N 1
ATOM 697 C CA . TYR A 1 91 ? 9.644 -4.032 -9.366 1.00 93.62 91 TYR A CA 1
ATOM 698 C C . TYR A 1 91 ? 9.992 -4.562 -7.970 1.00 93.62 91 TYR A C 1
ATOM 700 O O . TYR A 1 91 ? 9.151 -4.512 -7.065 1.00 93.62 91 TYR A O 1
ATOM 708 N N . ALA A 1 92 ? 11.220 -5.053 -7.766 1.00 95.12 92 ALA A N 1
ATOM 709 C CA . ALA A 1 92 ? 11.637 -5.591 -6.478 1.00 95.12 92 ALA A CA 1
ATOM 710 C C . ALA A 1 92 ? 11.687 -4.481 -5.422 1.00 95.12 92 ALA A C 1
ATOM 712 O O . ALA A 1 92 ? 11.226 -4.676 -4.296 1.00 95.12 92 ALA A O 1
ATOM 713 N N . THR A 1 93 ? 12.140 -3.287 -5.800 1.00 96.00 93 THR A N 1
ATOM 714 C CA . THR A 1 93 ? 12.118 -2.095 -4.949 1.00 96.00 93 THR A CA 1
ATOM 715 C C . THR A 1 93 ? 10.693 -1.736 -4.523 1.00 96.00 93 THR A C 1
ATOM 717 O O . THR A 1 93 ? 10.455 -1.525 -3.333 1.00 96.00 93 THR A O 1
ATOM 720 N N . PHE A 1 94 ? 9.718 -1.745 -5.438 1.00 95.25 94 PHE A N 1
ATOM 721 C CA . PHE A 1 94 ? 8.305 -1.520 -5.094 1.00 95.25 94 PHE A CA 1
ATOM 722 C C . PHE A 1 94 ? 7.736 -2.606 -4.169 1.00 95.25 94 PHE A C 1
ATOM 724 O O . PHE A 1 94 ? 7.003 -2.298 -3.221 1.00 95.25 94 PHE A O 1
ATOM 731 N N . ALA A 1 95 ? 8.086 -3.873 -4.402 1.00 95.06 95 ALA A N 1
ATOM 732 C CA . ALA A 1 95 ? 7.662 -4.988 -3.561 1.00 95.06 95 ALA A CA 1
ATOM 733 C C . ALA A 1 95 ? 8.234 -4.868 -2.136 1.00 95.06 95 ALA A C 1
ATOM 735 O O . ALA A 1 95 ? 7.491 -4.943 -1.153 1.00 95.06 95 ALA A O 1
ATOM 736 N N . ILE A 1 96 ? 9.538 -4.599 -2.017 1.00 95.75 96 ILE A N 1
ATOM 737 C CA . ILE A 1 96 ? 10.232 -4.383 -0.740 1.00 95.75 96 ILE A CA 1
ATOM 738 C C . ILE A 1 96 ? 9.656 -3.164 -0.020 1.00 95.75 96 ILE A C 1
ATOM 740 O O . ILE A 1 96 ? 9.355 -3.251 1.168 1.00 95.75 96 ILE A O 1
ATOM 744 N N . ALA A 1 97 ? 9.448 -2.052 -0.726 1.00 95.56 97 ALA A N 1
ATOM 745 C CA . ALA A 1 97 ? 8.858 -0.837 -0.174 1.00 95.56 97 ALA A CA 1
ATOM 746 C C . ALA A 1 97 ? 7.455 -1.096 0.397 1.00 95.56 97 ALA A C 1
ATOM 748 O O . ALA A 1 97 ? 7.143 -0.656 1.502 1.00 95.56 97 ALA A O 1
ATOM 749 N N . THR A 1 98 ? 6.636 -1.877 -0.310 1.00 95.31 98 THR A N 1
ATOM 750 C CA . THR A 1 98 ? 5.291 -2.272 0.138 1.00 95.31 98 THR A CA 1
ATOM 751 C C . THR A 1 98 ? 5.339 -3.119 1.413 1.00 95.31 98 THR A C 1
ATOM 753 O O . THR A 1 98 ? 4.543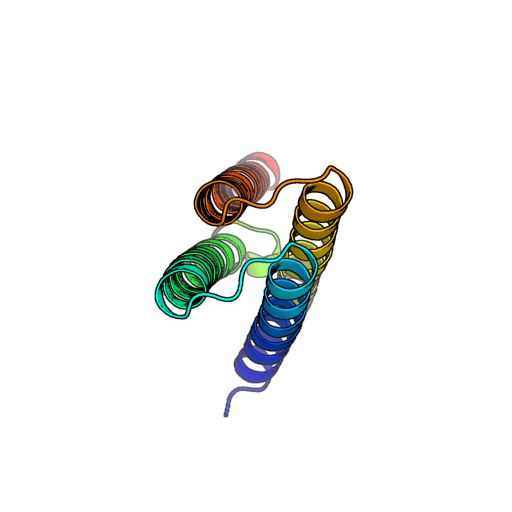 -2.915 2.332 1.00 95.31 98 THR A O 1
ATOM 756 N N . VAL A 1 99 ? 6.283 -4.060 1.504 1.00 93.69 99 VAL A N 1
ATOM 757 C CA . VAL A 1 99 ? 6.487 -4.889 2.704 1.00 93.69 99 VAL A CA 1
ATOM 758 C C . VAL A 1 99 ? 7.027 -4.056 3.870 1.00 93.69 99 VAL A C 1
ATOM 760 O O . VAL A 1 99 ? 6.529 -4.167 4.989 1.00 93.69 99 VAL A O 1
ATOM 763 N N . ALA A 1 100 ? 8.005 -3.183 3.625 1.00 94.81 100 ALA A N 1
ATOM 764 C CA . ALA A 1 100 ? 8.562 -2.293 4.639 1.00 94.81 100 ALA A CA 1
ATOM 765 C C . ALA A 1 100 ? 7.487 -1.356 5.210 1.00 94.81 100 ALA A C 1
ATOM 767 O O . ALA A 1 100 ? 7.374 -1.209 6.427 1.00 94.81 100 ALA A O 1
ATOM 768 N N . PHE A 1 101 ? 6.642 -0.796 4.343 1.00 93.50 101 PHE A N 1
ATOM 769 C CA . PHE A 1 101 ? 5.526 0.050 4.750 1.00 93.50 101 PHE A CA 1
ATOM 770 C C . PHE A 1 101 ? 4.502 -0.718 5.601 1.00 93.50 101 PHE A C 1
ATOM 772 O O . PHE A 1 101 ? 4.029 -0.206 6.619 1.00 93.50 101 PHE A O 1
ATOM 779 N N . MET A 1 102 ? 4.213 -1.978 5.251 1.00 94.56 102 MET A N 1
ATOM 780 C CA . MET A 1 102 ? 3.397 -2.865 6.088 1.00 94.56 102 MET A CA 1
ATOM 781 C C . MET A 1 102 ? 4.002 -3.050 7.485 1.00 94.56 102 MET A C 1
ATOM 783 O O . MET A 1 102 ? 3.280 -2.901 8.471 1.00 94.56 102 MET A O 1
ATOM 787 N N . LEU A 1 103 ? 5.311 -3.296 7.599 1.00 93.06 103 LEU A N 1
ATOM 788 C CA . LEU A 1 103 ? 5.978 -3.441 8.900 1.00 93.06 103 LEU A CA 1
ATOM 789 C C . LEU A 1 103 ? 5.877 -2.160 9.741 1.00 93.06 103 LEU A C 1
ATOM 791 O O . LEU A 1 103 ? 5.613 -2.230 10.942 1.00 93.06 103 LEU A O 1
ATOM 795 N N . THR A 1 104 ? 6.032 -0.985 9.125 1.00 92.44 104 THR A N 1
ATOM 796 C CA . THR A 1 104 ? 5.832 0.299 9.814 1.00 92.44 104 THR A CA 1
ATOM 797 C C . THR A 1 104 ? 4.413 0.418 10.364 1.00 92.44 104 THR A C 1
ATOM 799 O O . THR A 1 104 ? 4.223 0.818 11.5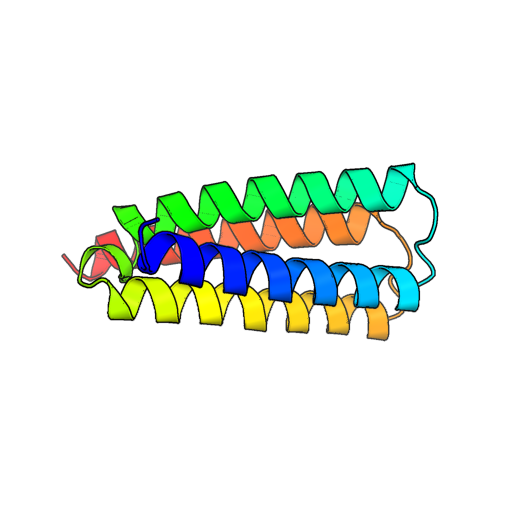17 1.00 92.44 104 THR A O 1
ATOM 802 N N . TRP A 1 105 ? 3.410 0.028 9.575 1.00 91.38 105 TRP A N 1
ATOM 803 C CA . TRP A 1 105 ? 2.017 0.079 10.007 1.00 91.38 105 TRP A CA 1
ATOM 804 C C . TRP A 1 105 ? 1.710 -0.928 11.119 1.00 91.38 105 TRP A C 1
ATOM 806 O O . TRP A 1 105 ? 1.015 -0.588 12.073 1.00 91.38 105 TRP A O 1
ATOM 816 N N . LEU A 1 106 ? 2.290 -2.132 11.054 1.00 89.50 106 LEU A N 1
ATOM 817 C CA . LEU A 1 106 ? 2.210 -3.129 12.124 1.00 89.50 106 LEU A CA 1
ATOM 818 C C . LEU A 1 106 ? 2.734 -2.582 13.453 1.00 89.50 106 LEU A C 1
ATOM 820 O O . LEU A 1 106 ? 2.051 -2.679 14.472 1.00 89.50 106 LEU A O 1
ATOM 824 N N . ILE A 1 107 ? 3.932 -1.987 13.443 1.00 88.94 107 ILE A N 1
ATOM 825 C CA . ILE A 1 107 ? 4.544 -1.402 14.643 1.00 88.94 107 ILE A CA 1
ATOM 826 C C . ILE A 1 107 ? 3.655 -0.285 15.192 1.00 88.94 107 ILE A C 1
ATOM 828 O O . ILE A 1 107 ? 3.425 -0.228 16.399 1.00 88.94 107 ILE A O 1
ATOM 832 N N . ARG A 1 108 ? 3.105 0.569 14.318 1.00 87.75 108 ARG A N 1
ATOM 833 C CA . ARG A 1 108 ? 2.166 1.628 14.710 1.00 87.75 108 ARG A CA 1
ATOM 834 C C . ARG A 1 108 ? 0.919 1.054 1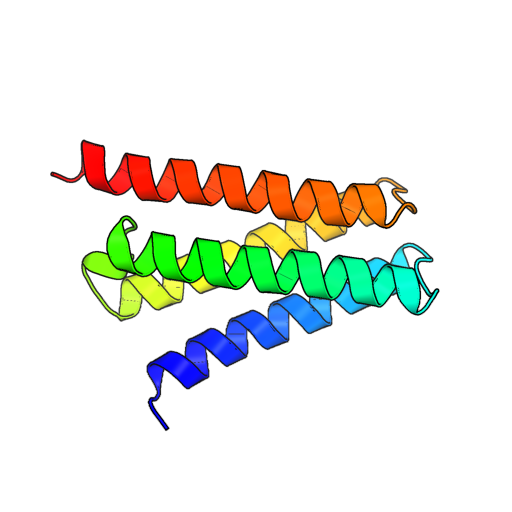5.384 1.00 87.75 108 ARG A C 1
ATOM 836 O O . ARG A 1 108 ? 0.581 1.498 16.479 1.00 87.75 108 ARG A O 1
ATOM 843 N N . SER A 1 109 ? 0.252 0.072 14.774 1.00 83.94 109 SER A N 1
ATOM 844 C CA . SER A 1 109 ? -0.935 -0.559 15.364 1.00 83.94 109 SER A CA 1
ATOM 845 C C . SER A 1 109 ? -0.604 -1.207 16.712 1.00 83.94 109 SER A C 1
ATOM 847 O O . SER A 1 109 ? -1.312 -0.991 17.688 1.00 83.94 109 SER A O 1
ATOM 849 N N . ALA A 1 110 ? 0.514 -1.930 16.818 1.00 82.81 110 ALA A N 1
ATOM 850 C CA . ALA A 1 110 ? 0.944 -2.528 18.081 1.00 82.81 110 ALA A CA 1
ATOM 851 C C . ALA A 1 110 ? 1.258 -1.478 19.166 1.00 82.81 110 ALA A C 1
ATOM 853 O O . ALA A 1 110 ? 0.921 -1.679 20.335 1.00 82.81 110 ALA A O 1
ATOM 854 N N . ALA A 1 111 ? 1.875 -0.352 18.795 1.00 84.56 111 ALA A N 1
ATOM 855 C CA . ALA A 1 111 ? 2.164 0.745 19.713 1.00 84.56 111 ALA A CA 1
ATOM 856 C C . ALA A 1 111 ? 0.881 1.398 20.245 1.00 84.56 111 ALA A C 1
ATOM 858 O O . ALA A 1 111 ? 0.792 1.643 21.445 1.00 84.56 111 ALA A O 1
ATOM 859 N N . ILE A 1 112 ? -0.129 1.611 19.392 1.00 79.56 112 ILE A N 1
ATOM 860 C CA . ILE A 1 112 ? -1.439 2.136 19.811 1.00 79.56 112 ILE A CA 1
ATOM 861 C C . ILE A 1 112 ? -2.038 1.240 20.898 1.00 79.56 112 ILE A C 1
ATOM 863 O O . ILE A 1 112 ? -2.351 1.736 21.975 1.00 79.56 112 ILE A O 1
ATOM 867 N N . LYS A 1 113 ? -2.081 -0.085 20.701 1.00 76.88 113 LYS A N 1
ATOM 868 C CA . LYS A 1 113 ? -2.559 -1.009 21.747 1.00 76.88 113 LYS A CA 1
ATOM 869 C C . LYS A 1 113 ? -1.819 -0.855 23.074 1.00 76.88 113 LYS A C 1
ATOM 871 O O . LYS A 1 113 ? -2.436 -0.939 24.128 1.00 76.88 113 LYS A O 1
ATOM 876 N N . LYS A 1 114 ? -0.495 -0.686 23.022 1.00 78.38 114 LYS A N 1
ATOM 877 C CA . LYS A 1 114 ? 0.353 -0.610 24.218 1.00 78.38 114 LYS A CA 1
ATOM 878 C C . LYS A 1 114 ? 0.172 0.696 24.996 1.00 78.38 114 LYS A C 1
ATOM 880 O O . LYS A 1 114 ? 0.309 0.668 26.210 1.00 78.38 114 LYS A O 1
ATOM 885 N N . PHE A 1 115 ? -0.061 1.816 24.313 1.00 77.31 115 PHE A N 1
ATOM 886 C CA . PHE A 1 115 ? -0.127 3.146 24.935 1.00 77.31 115 PHE A CA 1
ATOM 887 C C . PHE A 1 115 ? -1.553 3.690 25.104 1.00 77.31 115 PHE A C 1
ATOM 889 O O . PHE A 1 115 ? -1.731 4.720 25.745 1.00 77.31 115 PHE A O 1
ATOM 896 N N . SER A 1 116 ? -2.560 3.039 24.515 1.00 66.00 116 SER A N 1
ATOM 897 C CA . SER A 1 116 ? -3.982 3.363 24.702 1.00 66.00 116 SER A CA 1
ATOM 898 C C . SER A 1 116 ? -4.685 2.485 25.747 1.00 66.00 116 SER A C 1
ATOM 900 O O . SER A 1 116 ? -5.877 2.682 25.976 1.00 66.00 116 SER A O 1
ATOM 902 N N . GLY A 1 117 ? -3.975 1.524 26.350 1.00 54.78 117 GLY A N 1
ATOM 903 C CA . GLY A 1 117 ? -4.392 0.795 27.555 1.00 54.78 117 GLY A CA 1
ATOM 904 C C . GLY A 1 117 ? -3.693 1.342 28.789 1.00 54.78 117 GLY A C 1
ATOM 905 O O . GLY A 1 117 ? -4.319 1.285 29.868 1.00 54.78 117 GLY A O 1
#

Foldseek 3Di:
DDVLVVLLVVLLVVLLVLLVVLLVLLVNDDPVLNVLQSVLSVVLSVLLLVLCCPQACVVVDSVVSSVLSNVLSVVLSVVSNVCSVVNDNHSVVNSVSSNVSSVVSSVVSNVCNVVVD

Secondary structure (DSSP, 8-state):
--HHHHHHHHHHHHHHHHHHHHHHHTT---HHHHHHHHHHHHHHHHHHHHHHHHTSGGGT-HHHHHHHHHHHHHHHHHHHHHHHHTT---HHHHHHHHHHHHHHHHHHHHHHHHH--

Sequence (117 aa):
MNEELQKELTWAGIALVAFIAVLLFAGISEIYEIVIVIVSFSVSWLVVSYSVKNFGTGSLSKEDLQKELQAFAIILVIFLSILALAGVEDYATFAIATVAFMLTWLIRSAAIKKFSG